Protein AF-A0A7S3WUY0-F1 (afdb_monomer_lite)

Structure (mmCIF, N/CA/C/O backbone):
data_AF-A0A7S3WUY0-F1
#
_entry.id   AF-A0A7S3WUY0-F1
#
loop_
_atom_site.group_PDB
_atom_site.id
_atom_site.type_symbol
_atom_site.label_atom_id
_atom_site.label_alt_id
_atom_site.label_comp_id
_atom_site.label_asym_id
_atom_site.label_entity_id
_atom_site.label_seq_id
_atom_site.pdbx_PDB_ins_code
_atom_site.Cartn_x
_atom_site.Cartn_y
_atom_site.Cartn_z
_atom_site.occupancy
_atom_site.B_iso_or_equiv
_atom_site.auth_seq_id
_atom_site.auth_comp_id
_atom_site.auth_asym_id
_atom_site.auth_atom_id
_atom_site.pdbx_PDB_model_num
ATOM 1 N N . LEU A 1 1 ? -3.916 -15.513 0.745 1.00 82.81 1 LEU A N 1
ATOM 2 C CA . LEU A 1 1 ? -3.705 -15.675 -0.710 1.00 82.81 1 LEU A CA 1
ATOM 3 C C . LEU A 1 1 ? -3.049 -14.442 -1.328 1.00 82.81 1 LEU A C 1
ATOM 5 O O . LEU A 1 1 ? -1.902 -14.558 -1.722 1.00 82.81 1 LEU A O 1
ATOM 9 N N . LEU A 1 2 ? -3.699 -13.270 -1.336 1.00 85.44 2 LEU A N 1
ATOM 10 C CA . LEU A 1 2 ? -3.140 -12.049 -1.951 1.00 85.44 2 LEU A CA 1
ATOM 11 C C . LEU A 1 2 ? -1.736 -11.675 -1.450 1.00 85.44 2 LEU A C 1
ATOM 13 O O . LEU A 1 2 ? -0.882 -11.349 -2.258 1.00 85.44 2 LEU A O 1
ATOM 17 N N . LEU A 1 3 ? -1.470 -11.799 -0.145 1.00 87.50 3 LEU A N 1
ATOM 18 C CA . LEU A 1 3 ? -0.140 -11.517 0.414 1.00 87.50 3 LEU A CA 1
ATOM 19 C C . LEU A 1 3 ? 0.950 -12.460 -0.106 1.00 87.50 3 LEU A C 1
ATOM 21 O O . LEU A 1 3 ? 2.074 -12.025 -0.303 1.00 87.50 3 LEU A O 1
ATOM 25 N N . PHE A 1 4 ? 0.618 -13.730 -0.341 1.00 88.12 4 PHE A N 1
ATOM 26 C CA . PHE A 1 4 ? 1.562 -14.679 -0.929 1.00 88.12 4 PHE A CA 1
ATOM 27 C C . PHE A 1 4 ? 1.818 -14.344 -2.397 1.00 88.12 4 PHE A C 1
ATOM 29 O O . PHE A 1 4 ? 2.964 -14.317 -2.820 1.00 88.12 4 PHE A O 1
ATOM 36 N N . LEU A 1 5 ? 0.763 -14.013 -3.151 1.00 87.06 5 LEU A N 1
ATOM 37 C CA . LEU A 1 5 ? 0.897 -13.587 -4.546 1.00 87.06 5 LEU A CA 1
ATOM 38 C C . LEU A 1 5 ? 1.730 -12.307 -4.670 1.00 87.06 5 LEU A C 1
ATOM 40 O O . LEU A 1 5 ? 2.560 -12.211 -5.558 1.00 87.06 5 LEU A O 1
ATOM 44 N N . ALA A 1 6 ? 1.572 -11.361 -3.746 1.00 86.38 6 ALA A N 1
ATOM 45 C CA . ALA A 1 6 ? 2.338 -10.115 -3.700 1.00 86.38 6 ALA A CA 1
ATOM 46 C C . ALA A 1 6 ? 3.821 -10.284 -3.325 1.00 86.38 6 ALA A C 1
ATOM 48 O O . ALA A 1 6 ? 4.531 -9.290 -3.212 1.00 86.38 6 ALA A O 1
ATOM 49 N N . GLN A 1 7 ? 4.264 -11.517 -3.069 1.00 86.44 7 GLN A N 1
ATOM 50 C CA . GLN A 1 7 ? 5.670 -11.872 -2.881 1.00 86.44 7 GLN A CA 1
ATOM 51 C C . GLN A 1 7 ? 6.226 -12.640 -4.093 1.00 86.44 7 GLN A C 1
ATOM 53 O O . GLN A 1 7 ? 7.438 -12.832 -4.188 1.00 86.44 7 GLN A O 1
ATOM 58 N N . CYS A 1 8 ? 5.377 -13.058 -5.038 1.00 88.00 8 CYS A N 1
ATOM 59 C CA . CYS A 1 8 ? 5.763 -13.807 -6.232 1.00 88.00 8 CYS A CA 1
ATOM 60 C C . CYS A 1 8 ? 6.089 -12.848 -7.392 1.00 88.00 8 CYS A C 1
ATOM 62 O O . CYS A 1 8 ? 5.186 -12.160 -7.876 1.00 88.00 8 CYS A O 1
ATOM 64 N N . PRO A 1 9 ? 7.340 -12.812 -7.896 1.00 84.56 9 PRO A N 1
ATOM 65 C CA . PRO A 1 9 ? 7.718 -11.923 -8.999 1.00 84.56 9 PRO A CA 1
ATOM 66 C C . PRO A 1 9 ? 6.874 -12.131 -10.258 1.00 84.56 9 PRO A C 1
ATOM 68 O O . PRO A 1 9 ? 6.557 -11.178 -10.963 1.00 84.56 9 PRO A O 1
ATOM 71 N N . GLU A 1 10 ? 6.463 -13.370 -10.511 1.00 87.50 10 GLU A N 1
ATOM 72 C CA . GLU A 1 10 ? 5.632 -13.770 -11.644 1.00 87.50 10 GLU A CA 1
ATOM 73 C C . GLU A 1 10 ? 4.224 -13.168 -11.572 1.00 87.50 10 GLU A C 1
ATOM 75 O O . GLU A 1 10 ? 3.575 -12.982 -12.599 1.00 87.50 10 GLU A O 1
ATOM 80 N N . ALA A 1 11 ? 3.750 -12.840 -10.367 1.00 86.12 11 ALA A N 1
ATOM 81 C CA . ALA A 1 11 ? 2.453 -12.215 -10.160 1.00 86.12 11 ALA A CA 1
ATOM 82 C C . ALA A 1 11 ? 2.501 -10.684 -10.322 1.00 86.12 11 ALA A C 1
ATOM 84 O O . ALA A 1 11 ? 1.452 -10.053 -10.444 1.00 86.12 11 ALA A O 1
ATOM 85 N N . ALA A 1 12 ? 3.693 -10.076 -10.352 1.00 82.94 12 ALA A N 1
ATOM 86 C CA . ALA A 1 12 ? 3.867 -8.625 -10.388 1.00 82.94 12 ALA A CA 1
ATOM 87 C C . ALA A 1 12 ? 3.109 -7.914 -11.530 1.00 82.94 12 ALA A C 1
ATOM 89 O O . ALA A 1 12 ? 2.475 -6.889 -11.261 1.00 82.94 12 ALA A O 1
ATOM 90 N N . PRO A 1 13 ? 3.081 -8.442 -12.774 1.00 82.56 13 PRO A N 1
ATOM 91 C CA . PRO A 1 13 ? 2.323 -7.823 -13.859 1.00 82.56 13 PRO A CA 1
ATOM 92 C C . PRO A 1 13 ? 0.824 -7.723 -13.562 1.00 82.56 13 PRO A C 1
ATOM 94 O O . PRO A 1 13 ? 0.202 -6.734 -13.921 1.00 82.56 13 PRO A O 1
ATOM 97 N N . PHE A 1 14 ? 0.253 -8.698 -12.849 1.00 84.06 14 PHE A N 1
ATOM 98 C CA . PHE A 1 14 ? -1.175 -8.721 -12.516 1.00 84.06 14 PHE A CA 1
ATOM 99 C C . PHE A 1 14 ? -1.556 -7.693 -11.449 1.00 84.06 14 PHE A C 1
ATOM 101 O O . PHE A 1 14 ? -2.704 -7.262 -11.390 1.00 84.06 14 PHE A O 1
ATOM 108 N N . PHE A 1 15 ? -0.608 -7.302 -10.596 1.00 82.25 15 PHE A N 1
ATOM 109 C CA . PHE A 1 15 ? -0.811 -6.208 -9.650 1.00 82.25 15 PHE A CA 1
ATOM 110 C C . PHE A 1 15 ? -0.597 -4.838 -10.293 1.00 82.25 15 PHE A C 1
ATOM 112 O O . PHE A 1 15 ? -1.249 -3.875 -9.897 1.00 82.25 15 PHE A O 1
ATOM 119 N N . ALA A 1 16 ? 0.326 -4.754 -11.254 1.00 78.31 16 ALA A N 1
ATOM 120 C CA . ALA A 1 16 ? 0.581 -3.548 -12.033 1.00 78.31 16 ALA A CA 1
ATOM 121 C C . ALA A 1 16 ? -0.548 -3.240 -13.030 1.00 78.31 16 ALA A C 1
ATOM 123 O O . ALA A 1 16 ? -0.711 -2.082 -13.416 1.00 78.31 16 ALA A O 1
ATOM 124 N N . ASP A 1 17 ? -1.317 -4.254 -13.434 1.00 76.62 17 ASP A N 1
ATOM 125 C CA . ASP A 1 17 ? -2.480 -4.084 -14.296 1.00 76.62 17 ASP A CA 1
ATOM 126 C C . ASP A 1 17 ? -3.566 -3.296 -13.542 1.00 76.62 17 ASP A C 1
ATOM 128 O O . ASP A 1 17 ? -3.978 -3.662 -12.436 1.00 76.62 17 ASP A O 1
ATOM 132 N N . GLY A 1 18 ? -3.970 -2.158 -14.114 1.00 66.44 18 GLY A N 1
ATOM 133 C CA . GLY A 1 18 ? -4.485 -0.969 -13.409 1.00 66.44 18 GLY A CA 1
ATOM 134 C C . GLY A 1 18 ? -5.798 -1.098 -12.623 1.00 66.44 18 GLY A C 1
ATOM 135 O O . GLY A 1 18 ? -6.350 -0.089 -12.204 1.00 66.44 18 GLY A O 1
ATOM 136 N N . GLY A 1 19 ? -6.327 -2.302 -12.407 1.00 78.50 19 GLY A N 1
ATOM 137 C CA . GLY A 1 19 ? -7.547 -2.526 -11.629 1.00 78.50 19 GLY A CA 1
ATOM 138 C C . GLY A 1 19 ? -7.309 -2.877 -10.159 1.00 78.50 19 GLY A C 1
ATOM 139 O O . GLY A 1 19 ? -8.080 -2.462 -9.293 1.00 78.50 19 GLY A O 1
ATOM 140 N N . LEU A 1 20 ? -6.263 -3.651 -9.846 1.00 85.94 20 LEU A N 1
ATOM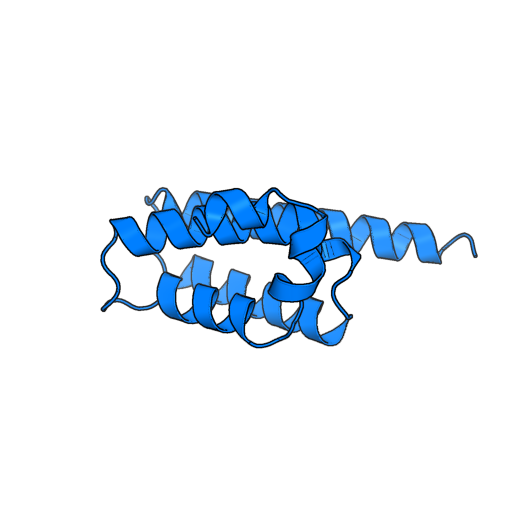 141 C CA . LEU A 1 20 ? -6.147 -4.261 -8.517 1.00 85.94 20 LEU A CA 1
ATOM 142 C C . LEU A 1 20 ? -5.584 -3.295 -7.469 1.00 85.94 20 LEU A C 1
ATOM 144 O O . LEU A 1 20 ? -6.169 -3.154 -6.397 1.00 85.94 20 LEU A O 1
ATOM 148 N N . LEU A 1 21 ? -4.482 -2.605 -7.773 1.00 85.69 21 LEU A N 1
ATOM 149 C CA . LEU A 1 21 ? -3.862 -1.641 -6.856 1.00 85.69 21 LEU A CA 1
ATOM 150 C C . LEU A 1 21 ? -4.831 -0.521 -6.420 1.00 85.69 21 LEU A C 1
ATOM 152 O O . LEU A 1 21 ? -4.978 -0.327 -5.207 1.00 85.69 21 LEU A O 1
ATOM 156 N N . PRO A 1 22 ? -5.556 0.157 -7.336 1.00 85.50 22 PRO A N 1
ATOM 157 C CA . PRO A 1 22 ? -6.535 1.175 -6.953 1.00 85.50 22 PRO A CA 1
ATOM 158 C C . PRO A 1 22 ? -7.665 0.622 -6.086 1.00 85.50 22 PRO A C 1
ATOM 160 O O . PRO A 1 22 ? -8.030 1.239 -5.088 1.00 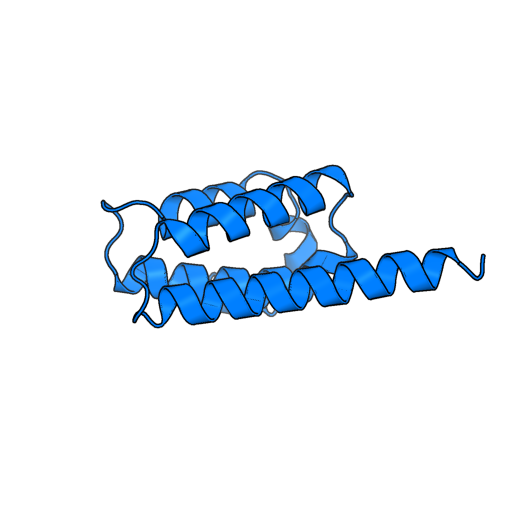85.50 22 PRO A O 1
ATOM 163 N N . LEU A 1 23 ? -8.175 -0.576 -6.397 1.00 89.69 23 LEU A N 1
ATOM 164 C CA . LEU A 1 23 ? -9.216 -1.219 -5.594 1.00 89.69 23 LEU A CA 1
ATOM 165 C C . LEU A 1 23 ? -8.728 -1.521 -4.170 1.00 89.69 23 LEU A C 1
ATOM 167 O O . LEU A 1 23 ? -9.453 -1.305 -3.200 1.00 89.69 23 LEU A O 1
ATOM 171 N N . MET A 1 24 ? -7.496 -2.008 -4.016 1.00 91.81 24 MET A N 1
ATOM 172 C CA . MET A 1 24 ? -6.920 -2.279 -2.696 1.00 91.81 24 MET A CA 1
ATOM 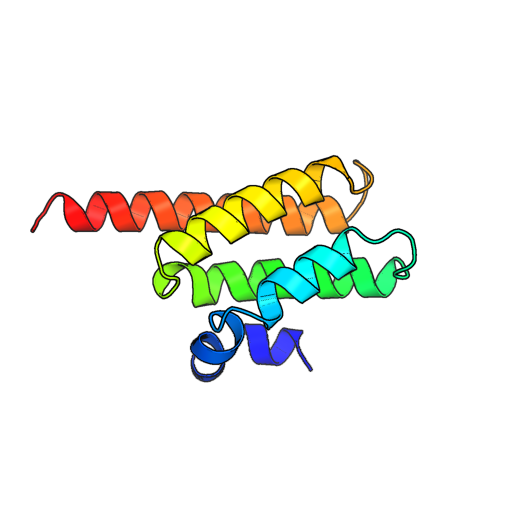173 C C . MET A 1 24 ? -6.751 -0.996 -1.879 1.00 91.81 24 MET A C 1
ATOM 175 O O . MET A 1 24 ? -7.059 -0.996 -0.686 1.00 91.81 24 MET A O 1
ATOM 179 N N . LEU A 1 25 ? -6.332 0.099 -2.519 1.00 89.75 25 LEU A N 1
ATOM 180 C CA . LEU A 1 25 ? -6.242 1.424 -1.900 1.00 89.75 25 LEU A CA 1
ATOM 181 C C . LEU A 1 25 ? -7.626 1.973 -1.529 1.00 89.75 25 LEU A C 1
ATOM 183 O O . LEU A 1 25 ? -7.818 2.473 -0.424 1.00 89.75 25 LEU A O 1
ATOM 187 N N . GLU A 1 26 ? -8.633 1.806 -2.383 1.00 92.12 26 GLU A N 1
ATOM 188 C CA . GLU A 1 26 ? -10.012 2.188 -2.067 1.00 92.12 26 GLU A CA 1
ATOM 189 C C . GLU A 1 26 ? -10.540 1.427 -0.839 1.00 92.12 26 GLU A C 1
ATOM 191 O O . GLU A 1 26 ? -11.168 2.005 0.052 1.00 92.12 26 GLU A O 1
ATOM 196 N N . LYS A 1 27 ? -10.268 0.121 -0.753 1.00 93.50 27 LYS A N 1
ATOM 197 C CA . LYS A 1 27 ? -10.733 -0.696 0.372 1.00 93.50 27 LYS A CA 1
ATOM 198 C C . LYS A 1 27 ? -9.945 -0.459 1.652 1.00 93.50 27 LYS A C 1
ATOM 200 O O . LYS A 1 27 ? -10.551 -0.577 2.715 1.00 93.50 27 LYS A O 1
ATOM 205 N N . VAL A 1 28 ? -8.663 -0.093 1.582 1.00 93.44 28 VAL A N 1
ATOM 206 C CA . VAL A 1 28 ? -7.867 0.205 2.785 1.00 93.44 28 VAL A CA 1
ATOM 207 C C . VAL A 1 28 ? -8.338 1.480 3.486 1.00 93.44 28 VAL A C 1
ATOM 209 O O . VAL A 1 28 ? -8.339 1.520 4.712 1.00 93.44 28 VAL A O 1
ATOM 212 N N . ARG A 1 29 ? -8.793 2.486 2.724 1.00 91.50 29 ARG A N 1
ATOM 213 C CA . ARG A 1 29 ? -9.321 3.751 3.267 1.00 91.50 29 ARG A CA 1
ATOM 214 C C . ARG A 1 29 ? -10.791 3.685 3.681 1.00 91.50 29 ARG A C 1
ATOM 216 O O . ARG A 1 29 ? -11.260 4.493 4.480 1.00 91.50 29 ARG A O 1
ATOM 223 N N . SER A 1 30 ? -11.550 2.746 3.118 1.00 93.31 30 SER A N 1
ATOM 224 C CA . SER A 1 30 ? -12.988 2.680 3.359 1.00 93.31 30 SER A CA 1
ATOM 225 C C . SER A 1 30 ? -13.300 2.354 4.819 1.00 93.31 30 SER A C 1
ATOM 227 O O . SER A 1 30 ? -12.919 1.297 5.325 1.00 93.31 30 SER A O 1
ATOM 229 N N . LYS A 1 31 ? -14.091 3.216 5.468 1.00 89.50 31 LYS A N 1
ATOM 230 C CA . LYS A 1 31 ? -14.594 3.013 6.839 1.00 89.50 31 LYS A CA 1
ATOM 231 C C . LYS A 1 31 ? -15.558 1.830 6.969 1.00 89.50 31 LYS A C 1
ATOM 233 O O . LYS A 1 31 ? -15.806 1.372 8.077 1.00 89.50 31 LYS A O 1
ATOM 238 N N . SER A 1 32 ? -16.115 1.343 5.857 1.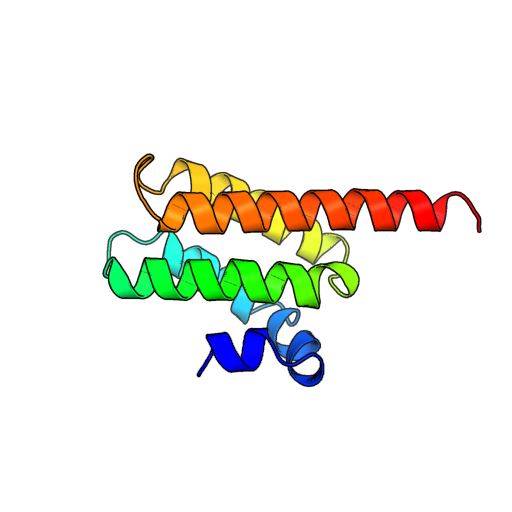00 93.50 32 SER A N 1
ATOM 239 C CA . SER A 1 32 ? -16.950 0.134 5.840 1.00 93.50 32 SER A CA 1
ATOM 240 C C . SER A 1 32 ? -16.134 -1.160 5.770 1.00 93.50 32 SER A C 1
ATOM 242 O O . SER A 1 32 ? -16.681 -2.242 5.981 1.00 93.50 32 SER A O 1
ATOM 244 N N . THR A 1 33 ? -14.832 -1.070 5.488 1.00 93.50 33 THR A N 1
ATOM 245 C CA . THR A 1 33 ? -13.921 -2.214 5.532 1.00 93.50 33 THR A CA 1
ATOM 246 C C . THR A 1 33 ? -13.495 -2.458 6.976 1.00 93.50 33 THR A C 1
ATOM 248 O O . THR A 1 33 ? -12.989 -1.556 7.635 1.00 93.50 33 THR A O 1
ATOM 251 N N . GLY A 1 34 ? -13.653 -3.688 7.471 1.00 92.62 34 GLY A N 1
ATOM 252 C CA . GLY A 1 34 ? -13.193 -4.047 8.814 1.00 92.62 34 GLY A CA 1
ATOM 253 C C . GLY A 1 34 ? -11.676 -3.893 8.978 1.00 92.62 34 GLY A C 1
ATOM 254 O O . GLY A 1 34 ? -10.912 -4.170 8.051 1.00 92.62 34 GLY A O 1
ATOM 255 N N . GLU A 1 35 ? -11.235 -3.514 10.177 1.00 90.56 35 GLU A N 1
ATOM 256 C CA . GLU A 1 35 ? -9.835 -3.188 10.492 1.00 90.56 35 GLU A CA 1
ATOM 257 C C . GLU A 1 35 ? -8.851 -4.311 10.121 1.00 90.56 35 GLU A C 1
ATOM 259 O O . GLU A 1 35 ? -7.798 -4.064 9.535 1.00 90.56 35 GLU A O 1
ATOM 264 N N . LEU A 1 36 ? -9.221 -5.574 10.367 1.00 91.75 36 LEU A N 1
ATOM 265 C CA . LEU A 1 36 ? -8.404 -6.728 9.981 1.00 91.75 36 LEU A CA 1
ATOM 266 C C . LEU A 1 36 ? -8.156 -6.778 8.465 1.00 91.75 36 LEU A C 1
ATOM 268 O O . LEU A 1 36 ? -7.050 -7.096 8.020 1.00 91.75 36 LEU A O 1
ATOM 272 N N . VAL A 1 37 ? -9.181 -6.470 7.668 1.00 93.00 37 VAL A N 1
ATOM 273 C CA . VAL A 1 37 ? -9.082 -6.459 6.206 1.00 93.00 37 VAL A CA 1
ATOM 274 C C . VAL A 1 37 ? -8.243 -5.269 5.753 1.00 93.00 37 VAL A C 1
ATOM 276 O O . VAL A 1 37 ? -7.343 -5.466 4.943 1.00 93.00 37 VAL A O 1
ATOM 279 N N . GLN A 1 38 ? -8.450 -4.076 6.318 1.00 93.50 38 GLN A N 1
ATOM 280 C CA . GLN A 1 38 ? -7.599 -2.910 6.046 1.00 93.50 38 GLN A CA 1
ATOM 281 C C . GLN A 1 38 ? -6.126 -3.219 6.350 1.00 93.50 38 GLN A C 1
ATOM 283 O O . GLN A 1 38 ? -5.252 -2.996 5.517 1.00 93.50 38 GLN A O 1
ATOM 288 N N . HIS A 1 39 ? -5.841 -3.831 7.500 1.00 92.69 39 HIS A N 1
ATOM 289 C CA . HIS A 1 39 ? -4.486 -4.218 7.874 1.00 92.69 39 HIS A CA 1
ATOM 290 C C . HIS A 1 39 ? -3.869 -5.202 6.878 1.00 92.69 39 HIS A C 1
ATOM 292 O O . HIS A 1 39 ? -2.743 -4.997 6.423 1.00 92.69 39 HIS A O 1
ATOM 298 N N . LYS A 1 40 ? -4.607 -6.246 6.485 1.00 93.88 40 LYS A N 1
ATOM 299 C CA . LYS A 1 40 ? -4.124 -7.218 5.495 1.00 93.88 40 LYS A CA 1
ATOM 300 C C . LYS A 1 40 ? -3.909 -6.584 4.125 1.00 93.88 40 LYS A C 1
ATOM 302 O O . LYS A 1 40 ? -2.904 -6.884 3.491 1.00 93.88 40 LYS A O 1
ATOM 307 N N . LEU A 1 41 ? -4.797 -5.697 3.685 1.00 94.25 41 LEU A N 1
ATOM 308 C CA . LEU A 1 41 ? -4.633 -4.965 2.430 1.00 94.25 41 LEU A CA 1
ATOM 309 C C . LEU A 1 41 ? -3.414 -4.042 2.468 1.00 94.25 41 LEU A C 1
ATOM 311 O O . LEU A 1 41 ? -2.651 -4.036 1.511 1.00 94.25 41 LEU A O 1
ATOM 315 N N . ALA A 1 42 ? -3.168 -3.344 3.578 1.00 93.38 42 ALA A N 1
ATOM 316 C CA . ALA A 1 42 ? -1.981 -2.508 3.740 1.00 93.38 42 ALA A CA 1
ATOM 317 C C . ALA A 1 42 ? -0.680 -3.328 3.684 1.00 93.38 42 ALA A C 1
ATOM 319 O O . ALA A 1 42 ? 0.282 -2.910 3.045 1.00 93.38 42 ALA A O 1
ATOM 320 N N . GLN A 1 43 ? -0.660 -4.525 4.286 1.00 93.38 43 GLN A N 1
ATOM 321 C CA . GLN A 1 43 ? 0.471 -5.456 4.164 1.00 93.38 43 GLN A CA 1
ATOM 322 C C . GLN A 1 43 ? 0.692 -5.902 2.716 1.00 93.38 43 GLN A C 1
ATOM 324 O O . GLN A 1 43 ? 1.833 -5.979 2.262 1.00 93.38 43 GLN A O 1
ATOM 329 N N . VAL A 1 44 ? -0.390 -6.197 1.988 1.00 93.56 44 VAL A N 1
ATOM 330 C CA . VAL A 1 44 ? -0.286 -6.565 0.573 1.00 93.56 44 VAL A CA 1
ATOM 331 C C . VAL A 1 44 ? 0.239 -5.393 -0.247 1.00 93.56 44 VAL A C 1
ATOM 333 O O . VAL A 1 44 ? 1.184 -5.584 -0.996 1.00 93.56 44 VAL A O 1
ATOM 336 N N . LEU A 1 45 ? -0.303 -4.187 -0.064 1.00 92.56 45 LEU A N 1
ATOM 337 C CA . LEU A 1 45 ? 0.149 -2.982 -0.761 1.00 92.56 45 LEU A CA 1
ATOM 338 C C . LEU A 1 45 ? 1.644 -2.735 -0.547 1.00 92.56 45 LEU A C 1
ATOM 340 O O . LEU A 1 45 ? 2.364 -2.517 -1.517 1.00 92.56 45 LEU A O 1
ATOM 344 N N . HIS A 1 46 ? 2.125 -2.844 0.695 1.00 92.69 46 HIS A N 1
ATOM 345 C CA . HIS A 1 46 ? 3.550 -2.742 1.004 1.00 92.69 46 HIS A CA 1
ATOM 346 C C . HIS A 1 46 ? 4.384 -3.756 0.200 1.00 92.69 46 HIS A C 1
ATOM 348 O O . HIS A 1 46 ? 5.323 -3.359 -0.496 1.00 92.69 46 HIS A O 1
ATOM 354 N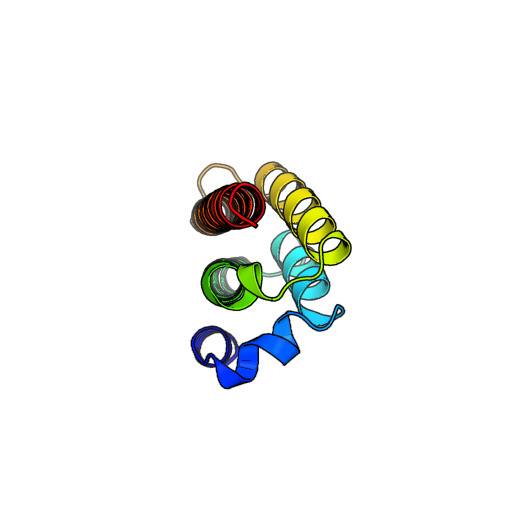 N . ALA A 1 47 ? 4.019 -5.041 0.235 1.00 90.62 47 ALA A N 1
ATOM 355 C CA . ALA A 1 47 ? 4.733 -6.087 -0.499 1.00 90.62 47 ALA A CA 1
ATOM 356 C C . ALA A 1 47 ? 4.685 -5.867 -2.024 1.00 90.62 47 ALA A C 1
ATOM 358 O O . ALA A 1 47 ? 5.721 -5.839 -2.692 1.00 90.62 47 ALA A O 1
ATOM 359 N N . THR A 1 48 ? 3.489 -5.616 -2.561 1.00 90.56 48 THR A N 1
ATOM 360 C CA . THR A 1 48 ? 3.243 -5.389 -3.984 1.00 90.56 48 THR A CA 1
ATOM 361 C C . THR A 1 48 ? 4.031 -4.195 -4.510 1.00 90.56 48 THR A C 1
ATOM 363 O O . THR A 1 48 ? 4.627 -4.299 -5.576 1.00 90.56 48 THR A O 1
ATOM 366 N N . ILE A 1 49 ? 4.078 -3.071 -3.792 1.00 90.19 49 ILE A N 1
ATOM 367 C CA . ILE A 1 49 ? 4.806 -1.872 -4.234 1.00 90.19 49 ILE A CA 1
ATOM 368 C C . ILE A 1 49 ? 6.313 -2.124 -4.274 1.00 90.19 49 ILE A C 1
ATOM 370 O O . ILE A 1 49 ? 6.966 -1.743 -5.247 1.00 90.19 49 ILE A O 1
ATOM 374 N N . GLY A 1 50 ? 6.860 -2.817 -3.270 1.00 86.69 50 GLY A N 1
ATOM 375 C CA . GLY A 1 50 ? 8.272 -3.204 -3.266 1.00 86.69 50 GLY A CA 1
ATOM 376 C C . GLY A 1 50 ? 8.648 -4.075 -4.469 1.00 86.69 50 GLY A C 1
ATOM 377 O O . GLY A 1 50 ? 9.732 -3.926 -5.031 1.00 86.69 50 GLY A O 1
ATOM 378 N N . GLN A 1 51 ? 7.734 -4.943 -4.904 1.00 85.38 51 GLN A N 1
ATOM 379 C CA . GLN A 1 51 ? 7.966 -5.871 -6.008 1.00 85.38 51 GLN A CA 1
ATOM 380 C C . GLN A 1 51 ? 7.672 -5.271 -7.391 1.00 85.38 51 GLN A C 1
ATOM 382 O O . GLN A 1 51 ? 8.450 -5.446 -8.328 1.00 85.38 51 GLN A O 1
ATOM 387 N N . CYS A 1 52 ? 6.562 -4.547 -7.526 1.00 83.62 52 CYS A N 1
ATOM 388 C CA . CYS A 1 52 ? 6.020 -4.108 -8.811 1.00 83.62 52 CYS A CA 1
ATOM 389 C C . CYS A 1 52 ? 6.397 -2.666 -9.153 1.00 83.62 52 CYS A C 1
ATOM 391 O O . CYS A 1 52 ? 6.320 -2.283 -10.316 1.00 83.62 52 CYS A O 1
ATOM 393 N N . GLY A 1 53 ? 6.846 -1.856 -8.185 1.00 80.94 53 GLY A N 1
ATOM 394 C CA . GLY A 1 53 ? 7.085 -0.425 -8.396 1.00 80.94 53 GLY A CA 1
ATOM 395 C C . GLY A 1 53 ? 8.079 -0.106 -9.520 1.00 80.94 53 GLY A C 1
ATOM 396 O O . GLY A 1 53 ? 8.037 0.980 -10.092 1.00 80.94 53 GLY A O 1
ATOM 397 N N . ARG A 1 54 ? 8.956 -1.055 -9.876 1.00 83.06 54 ARG A N 1
ATOM 398 C CA . ARG A 1 54 ? 9.924 -0.925 -10.981 1.00 83.06 54 ARG A CA 1
ATOM 399 C C . ARG A 1 54 ? 9.324 -1.137 -12.370 1.00 83.06 54 ARG A C 1
ATOM 401 O O . ARG A 1 54 ? 9.896 -0.646 -13.338 1.00 83.06 54 ARG A O 1
ATOM 408 N N . VAL A 1 55 ? 8.228 -1.887 -12.463 1.00 83.44 55 VAL A N 1
ATOM 409 C CA . VAL A 1 55 ? 7.556 -2.229 -13.726 1.00 83.44 55 VAL A CA 1
ATOM 410 C C . VAL A 1 55 ? 6.284 -1.412 -13.955 1.00 83.44 55 VAL A C 1
ATOM 412 O O . VAL A 1 55 ? 5.685 -1.514 -15.021 1.00 83.44 55 VAL A O 1
ATOM 415 N N . LEU A 1 56 ? 5.884 -0.582 -12.985 1.00 84.19 56 LEU A N 1
ATOM 416 C CA . LEU A 1 56 ? 4.802 0.381 -13.165 1.00 84.19 56 LEU A CA 1
ATOM 417 C C . LEU A 1 56 ? 5.144 1.376 -14.280 1.00 84.19 56 LEU A C 1
ATOM 419 O O . LEU A 1 56 ? 6.269 1.876 -14.378 1.00 84.19 56 LEU A O 1
ATOM 423 N N . SER A 1 57 ? 4.138 1.701 -15.091 1.00 84.94 57 SER A N 1
ATOM 424 C CA . SER A 1 57 ? 4.204 2.855 -15.985 1.00 84.94 57 SER A CA 1
ATOM 425 C C . SER A 1 57 ? 4.293 4.146 -15.168 1.00 84.94 57 SER A C 1
ATOM 427 O O . SER A 1 57 ? 3.892 4.182 -14.006 1.00 84.94 57 SER A O 1
ATOM 429 N N . GLU A 1 58 ? 4.790 5.230 -15.764 1.00 86.12 58 GLU A N 1
ATOM 430 C CA . GLU A 1 58 ? 4.903 6.506 -15.047 1.00 86.12 58 GLU A CA 1
ATOM 431 C C . GLU A 1 58 ? 3.542 7.042 -14.575 1.00 86.12 58 GLU A C 1
ATOM 433 O O . GLU A 1 58 ? 3.431 7.548 -13.462 1.00 86.12 58 GLU A O 1
ATOM 438 N N . ALA A 1 59 ? 2.494 6.854 -15.382 1.00 85.00 59 ALA A N 1
ATOM 439 C CA . ALA A 1 59 ? 1.131 7.222 -15.011 1.00 85.00 59 ALA A CA 1
ATOM 440 C C . ALA A 1 59 ? 0.629 6.406 -13.806 1.00 85.00 59 ALA A C 1
ATOM 442 O O . ALA A 1 59 ? 0.177 6.988 -12.823 1.00 85.00 59 ALA A O 1
ATOM 443 N N . ALA A 1 60 ? 0.785 5.076 -13.841 1.00 84.06 60 ALA A N 1
ATOM 444 C CA . ALA A 1 60 ? 0.391 4.209 -12.728 1.00 84.06 60 ALA A CA 1
ATOM 445 C C . ALA A 1 60 ? 1.210 4.503 -11.461 1.00 84.06 60 ALA A C 1
ATOM 447 O O . ALA A 1 60 ? 0.697 4.450 -10.348 1.00 84.06 60 ALA A O 1
ATOM 448 N N . PHE A 1 61 ? 2.486 4.851 -11.624 1.00 88.25 61 PHE A N 1
ATOM 449 C CA . PHE A 1 61 ? 3.360 5.227 -10.523 1.00 88.25 61 PHE A CA 1
ATOM 450 C C . PHE A 1 61 ? 2.847 6.475 -9.790 1.00 88.25 61 PHE A C 1
ATOM 452 O O . PHE A 1 61 ? 2.737 6.463 -8.565 1.00 88.25 61 PHE A O 1
ATOM 459 N N . GLN A 1 62 ? 2.507 7.531 -10.533 1.00 87.69 62 GLN A N 1
ATOM 460 C CA . GLN A 1 62 ? 1.975 8.776 -9.969 1.00 87.69 62 GLN A CA 1
ATOM 461 C C . GLN A 1 62 ? 0.608 8.575 -9.312 1.00 87.69 62 GLN A C 1
ATOM 463 O O . GLN A 1 62 ? 0.354 9.120 -8.238 1.00 87.69 62 GLN A O 1
ATOM 468 N N . GLU A 1 63 ? -0.257 7.767 -9.925 1.00 86.38 63 GLU A N 1
ATOM 469 C CA . GLU A 1 63 ? -1.564 7.431 -9.363 1.00 86.38 63 GLU A CA 1
ATOM 470 C C . GLU A 1 63 ? -1.425 6.708 -8.016 1.00 86.38 63 GLU A C 1
ATOM 472 O O . GLU A 1 63 ? -2.059 7.093 -7.032 1.00 86.38 63 GLU A O 1
ATOM 477 N N . VAL A 1 64 ? -0.533 5.716 -7.936 1.00 88.38 64 VAL A N 1
ATOM 478 C CA . VAL A 1 64 ? -0.247 4.988 -6.692 1.00 88.38 64 VAL A CA 1
ATOM 479 C C . VAL A 1 64 ? 0.380 5.908 -5.637 1.00 88.38 64 VAL A C 1
ATOM 481 O O . VAL A 1 64 ? 0.002 5.831 -4.469 1.00 88.38 64 VAL A O 1
ATOM 484 N N . GLU A 1 65 ? 1.296 6.802 -6.021 1.00 90.94 65 GLU A N 1
ATOM 485 C CA . GLU A 1 65 ? 1.915 7.792 -5.121 1.00 90.94 65 GLU A CA 1
ATOM 486 C C . GLU A 1 65 ? 0.866 8.717 -4.486 1.00 90.94 65 GLU A C 1
ATOM 488 O O . GLU A 1 65 ? 0.856 8.919 -3.263 1.00 90.94 65 GLU A O 1
ATOM 493 N N . LEU A 1 66 ? -0.047 9.246 -5.304 1.00 89.44 66 LEU A N 1
ATOM 494 C CA . LEU A 1 66 ? -1.123 10.122 -4.854 1.00 89.44 66 LEU A CA 1
ATOM 495 C C . LEU A 1 66 ? -2.107 9.372 -3.949 1.00 89.44 66 LEU A C 1
ATOM 497 O O . LEU A 1 66 ? -2.373 9.816 -2.831 1.00 89.44 66 LEU A O 1
ATOM 501 N N . ALA A 1 67 ? -2.567 8.197 -4.374 1.00 89.06 67 ALA A N 1
ATOM 502 C CA . ALA A 1 67 ? -3.530 7.402 -3.624 1.00 89.06 67 ALA A CA 1
ATOM 503 C C . ALA A 1 67 ? -2.972 6.884 -2.283 1.00 89.06 67 ALA A C 1
ATOM 505 O O . ALA A 1 67 ? -3.693 6.874 -1.285 1.00 89.06 67 ALA A O 1
ATOM 506 N N . LEU A 1 68 ? -1.687 6.516 -2.202 1.00 91.19 68 LEU A N 1
ATOM 507 C CA . LEU A 1 68 ? -1.030 6.197 -0.924 1.00 91.19 68 LEU A CA 1
ATOM 508 C C . LEU A 1 68 ? -0.983 7.412 0.003 1.00 91.19 68 LEU A C 1
ATOM 510 O O . LEU A 1 68 ? -1.252 7.292 1.198 1.00 91.19 68 LEU A O 1
ATOM 514 N N . SER A 1 69 ? -0.640 8.579 -0.541 1.00 92.38 69 SER A N 1
ATOM 515 C CA . SER A 1 69 ? -0.535 9.820 0.229 1.00 92.38 69 SER A CA 1
ATOM 516 C C . SER A 1 69 ? -1.883 10.260 0.799 1.00 92.38 69 SER A C 1
ATOM 518 O O . SER A 1 69 ? -1.937 10.775 1.916 1.00 92.38 69 SER A O 1
ATOM 520 N N . GLU A 1 70 ? -2.968 10.053 0.055 1.00 91.06 70 GLU A N 1
ATOM 521 C CA . GLU A 1 70 ? -4.337 10.256 0.534 1.00 91.06 70 GLU A CA 1
ATOM 522 C C . GLU A 1 70 ? -4.716 9.214 1.587 1.00 91.06 70 GLU A C 1
ATOM 524 O O . GLU A 1 70 ? -5.113 9.584 2.692 1.00 91.06 70 GLU A O 1
ATOM 529 N N . ALA A 1 71 ? -4.497 7.926 1.306 1.00 89.81 71 ALA A N 1
ATOM 530 C CA . ALA A 1 71 ? -4.836 6.847 2.228 1.00 89.81 71 ALA A CA 1
ATOM 531 C C . ALA A 1 71 ? -4.167 7.028 3.600 1.00 89.81 71 ALA A C 1
ATOM 533 O O . ALA A 1 71 ? -4.837 6.881 4.615 1.00 89.81 71 ALA A O 1
ATOM 534 N N . ILE A 1 72 ? -2.887 7.425 3.650 1.00 92.44 72 ILE A N 1
ATOM 535 C CA . ILE A 1 72 ? -2.140 7.695 4.897 1.00 92.44 72 ILE A CA 1
ATOM 536 C C . ILE A 1 72 ? -2.781 8.805 5.744 1.00 92.44 72 ILE A C 1
ATOM 538 O O . ILE A 1 72 ? -2.666 8.766 6.971 1.00 92.44 72 ILE A O 1
ATOM 542 N N . LYS A 1 73 ? -3.406 9.807 5.114 1.00 90.75 73 LYS A N 1
ATOM 543 C CA . LYS A 1 73 ? -4.077 10.920 5.810 1.00 90.75 73 LYS A CA 1
ATOM 544 C C . LYS A 1 73 ? -5.451 10.522 6.342 1.00 90.75 73 LYS A C 1
ATOM 546 O O . LYS A 1 73 ? -5.911 11.110 7.315 1.00 90.75 73 LYS A O 1
ATOM 551 N N . GLU A 1 74 ? -6.107 9.575 5.680 1.00 88.62 74 GLU A N 1
ATOM 552 C CA . GLU A 1 74 ? -7.472 9.146 5.995 1.00 88.62 74 GLU A CA 1
ATOM 553 C C . GLU A 1 74 ? -7.533 8.012 7.026 1.00 88.62 74 GLU A C 1
ATOM 555 O O . GLU A 1 74 ? -8.550 7.865 7.707 1.00 88.62 74 GLU A O 1
ATOM 560 N N . VAL A 1 75 ? -6.464 7.219 7.157 1.00 89.00 75 VAL A N 1
ATOM 561 C CA . VAL A 1 75 ? -6.365 6.185 8.195 1.00 89.00 75 VAL A CA 1
ATOM 562 C C . VAL A 1 75 ? -5.942 6.764 9.541 1.00 89.00 75 VAL A C 1
ATOM 564 O O . VAL A 1 75 ? -5.209 7.750 9.624 1.00 89.00 75 VAL A O 1
ATOM 567 N N . ASP A 1 76 ? -6.384 6.106 10.610 1.00 88.31 76 ASP A N 1
ATOM 568 C CA . ASP A 1 76 ? -6.075 6.514 11.976 1.00 88.31 76 ASP A CA 1
ATOM 569 C C . ASP A 1 76 ? -4.546 6.530 12.228 1.00 88.31 76 ASP A C 1
ATOM 571 O O . ASP A 1 76 ? -3.841 5.573 11.856 1.00 88.31 76 ASP A O 1
ATOM 575 N N . PRO A 1 77 ? -4.023 7.623 12.828 1.00 83.75 77 PRO A N 1
ATOM 576 C CA . PRO A 1 77 ? -2.602 7.866 13.005 1.00 83.75 77 PRO A CA 1
ATOM 577 C C . PRO A 1 77 ? -1.837 6.797 13.788 1.00 83.75 77 PRO A C 1
ATOM 579 O O . PRO A 1 77 ? -0.650 6.626 13.494 1.00 83.75 77 PRO A O 1
ATOM 582 N N . ASP A 1 78 ? -2.484 6.083 14.709 1.00 82.25 78 ASP A N 1
ATOM 583 C CA . ASP A 1 78 ? -1.835 5.143 15.634 1.00 82.25 78 ASP A CA 1
ATOM 584 C C . ASP A 1 78 ? -2.022 3.672 15.228 1.00 82.25 78 ASP A C 1
ATOM 586 O O . ASP A 1 78 ? -1.787 2.741 16.002 1.00 82.25 78 ASP A O 1
ATOM 590 N N . THR A 1 79 ? -2.395 3.434 13.968 1.00 87.75 79 THR A N 1
ATOM 591 C CA . THR A 1 79 ? -2.657 2.086 13.460 1.00 87.75 79 THR A CA 1
ATOM 592 C C . THR A 1 79 ? -1.465 1.461 12.745 1.00 87.75 79 THR A C 1
ATOM 594 O O . THR A 1 79 ? -0.680 2.099 12.036 1.00 87.75 79 THR A O 1
ATOM 597 N N . ALA A 1 80 ? -1.382 0.132 12.832 1.00 90.44 80 ALA A N 1
ATOM 598 C CA . ALA A 1 80 ? -0.460 -0.643 12.008 1.00 90.44 80 ALA A CA 1
ATOM 599 C C . ALA A 1 80 ? -0.781 -0.527 10.501 1.00 90.44 80 ALA A C 1
ATOM 601 O O . ALA A 1 80 ? 0.097 -0.750 9.670 1.00 90.44 80 ALA A O 1
ATOM 602 N N . VAL A 1 81 ? -2.019 -0.158 10.142 1.00 91.44 81 VAL A N 1
ATOM 603 C CA . VAL A 1 81 ? -2.427 0.157 8.763 1.00 91.44 81 VAL A CA 1
ATOM 604 C C . VAL A 1 81 ? -1.610 1.335 8.235 1.00 91.44 81 VAL A C 1
ATOM 606 O O . VAL A 1 81 ? -0.932 1.196 7.218 1.00 91.44 81 VAL A O 1
ATOM 609 N N . ARG A 1 82 ? -1.600 2.463 8.958 1.00 92.06 82 ARG A N 1
ATOM 610 C CA . ARG A 1 82 ? -0.853 3.660 8.555 1.00 92.06 82 ARG A CA 1
ATOM 611 C C . ARG A 1 82 ? 0.638 3.396 8.409 1.00 92.06 82 ARG A C 1
ATOM 613 O O . ARG A 1 82 ? 1.238 3.865 7.447 1.00 92.06 82 ARG A O 1
ATOM 620 N N . ARG A 1 83 ? 1.228 2.620 9.325 1.00 93.19 83 ARG A N 1
ATOM 621 C CA . ARG A 1 83 ? 2.647 2.240 9.252 1.00 93.19 83 ARG A CA 1
ATOM 622 C C . ARG A 1 83 ? 2.969 1.493 7.958 1.00 93.19 83 ARG A C 1
ATOM 624 O O . ARG A 1 83 ? 3.871 1.905 7.242 1.00 93.19 83 ARG A O 1
ATOM 631 N N . ASN A 1 84 ? 2.187 0.465 7.622 1.00 92.94 84 ASN A N 1
ATOM 632 C CA . ASN A 1 84 ? 2.374 -0.294 6.382 1.00 92.94 84 ASN A CA 1
ATOM 633 C C . ASN A 1 84 ? 2.232 0.596 5.135 1.00 92.94 84 ASN A C 1
ATOM 635 O O . ASN A 1 84 ? 3.005 0.458 4.193 1.00 92.94 84 ASN A O 1
ATOM 639 N N . LEU A 1 85 ? 1.268 1.525 5.124 1.00 92.62 85 LEU A N 1
ATOM 640 C CA . LEU A 1 85 ? 1.097 2.462 4.008 1.00 92.62 85 LEU A CA 1
ATOM 641 C C . LEU A 1 85 ? 2.266 3.455 3.899 1.00 92.62 85 LEU A C 1
ATOM 643 O O . LEU A 1 85 ? 2.719 3.747 2.793 1.00 92.62 85 LEU A O 1
ATOM 647 N N . ALA A 1 86 ? 2.786 3.946 5.027 1.00 93.31 86 ALA A N 1
ATOM 648 C CA . ALA A 1 86 ? 3.948 4.831 5.058 1.00 93.31 86 ALA A CA 1
ATOM 649 C C . ALA A 1 86 ? 5.225 4.123 4.574 1.00 93.31 86 ALA A C 1
ATOM 651 O O . ALA A 1 86 ? 5.973 4.692 3.783 1.00 93.31 86 ALA A O 1
ATOM 652 N N . GLU A 1 87 ? 5.442 2.871 4.985 1.00 94.19 87 GLU A N 1
ATOM 653 C CA . GLU A 1 87 ? 6.535 2.027 4.482 1.00 94.19 87 GLU A CA 1
ATOM 654 C C . GLU A 1 87 ? 6.401 1.786 2.973 1.00 94.19 87 GLU A C 1
ATOM 656 O O . GLU A 1 87 ? 7.365 1.955 2.227 1.00 94.19 87 GLU A O 1
ATOM 661 N N . ALA A 1 88 ? 5.189 1.487 2.496 1.00 93.25 88 ALA A N 1
ATOM 662 C CA . ALA A 1 88 ? 4.913 1.329 1.072 1.00 93.25 88 ALA A CA 1
ATOM 663 C C . ALA A 1 88 ? 5.233 2.605 0.269 1.00 93.25 88 ALA A C 1
ATOM 665 O O . ALA A 1 88 ? 5.875 2.531 -0.779 1.00 93.25 88 ALA A O 1
ATOM 666 N N . SER A 1 89 ? 4.842 3.776 0.780 1.00 93.12 89 SER A N 1
ATOM 667 C CA . SER A 1 89 ? 5.168 5.078 0.182 1.00 93.12 89 SER A CA 1
ATOM 668 C C . SER A 1 89 ? 6.681 5.342 0.170 1.00 93.12 89 SER A C 1
ATOM 670 O O . SER A 1 89 ? 7.235 5.746 -0.854 1.00 93.12 89 SER A O 1
ATOM 672 N N . GLY A 1 90 ? 7.385 5.019 1.261 1.00 93.25 90 GLY A N 1
ATOM 673 C CA . GLY A 1 90 ? 8.846 5.097 1.331 1.00 93.25 90 GLY A CA 1
ATOM 674 C C . GLY A 1 90 ? 9.538 4.228 0.277 1.00 93.25 90 GLY A C 1
ATOM 675 O O . GLY A 1 90 ? 10.425 4.707 -0.436 1.00 93.25 90 GLY A O 1
ATOM 676 N N . ASN A 1 91 ? 9.082 2.984 0.111 1.00 93.25 91 ASN A N 1
ATOM 677 C CA . ASN A 1 91 ? 9.597 2.072 -0.913 1.00 93.25 91 ASN A CA 1
ATOM 678 C C . ASN A 1 91 ? 9.363 2.619 -2.324 1.00 93.25 91 ASN A C 1
ATOM 680 O O . ASN A 1 91 ? 10.266 2.583 -3.161 1.00 93.25 91 ASN A O 1
ATOM 684 N N . LEU A 1 92 ? 8.173 3.167 -2.585 1.00 91.44 92 LEU A N 1
ATOM 685 C CA . LEU A 1 92 ? 7.858 3.788 -3.866 1.00 91.44 92 LEU A CA 1
ATOM 686 C C . LEU A 1 92 ? 8.827 4.946 -4.160 1.00 91.44 92 LEU A C 1
ATOM 688 O O . LEU A 1 92 ? 9.453 4.971 -5.218 1.00 91.44 92 LEU A O 1
ATOM 692 N N . MET A 1 93 ? 9.057 5.847 -3.202 1.00 91.44 93 MET A N 1
ATOM 693 C CA . MET A 1 93 ? 9.990 6.971 -3.363 1.00 91.44 93 MET A CA 1
ATOM 694 C C . MET A 1 93 ? 11.434 6.520 -3.611 1.00 91.44 93 MET A C 1
ATOM 696 O O . MET A 1 93 ? 12.130 7.085 -4.462 1.00 91.44 93 MET A O 1
ATOM 700 N N . GLN A 1 94 ? 11.881 5.463 -2.931 1.00 92.12 94 GLN A N 1
ATOM 701 C CA . GLN A 1 94 ? 13.189 4.866 -3.188 1.00 92.12 94 GLN A CA 1
ATOM 702 C C . GLN A 1 94 ? 13.291 4.335 -4.626 1.00 92.12 94 GLN A C 1
ATOM 704 O O . GLN A 1 94 ? 14.296 4.571 -5.303 1.00 92.12 94 GLN A O 1
ATOM 709 N N . ILE A 1 95 ? 12.246 3.671 -5.125 1.00 90.62 95 ILE A N 1
ATOM 710 C CA . ILE A 1 95 ? 12.183 3.178 -6.507 1.00 90.62 95 ILE A CA 1
ATOM 711 C C . ILE A 1 95 ? 12.198 4.342 -7.509 1.00 90.62 95 ILE A C 1
ATOM 713 O O . ILE A 1 95 ? 12.918 4.270 -8.506 1.00 90.62 95 ILE A O 1
ATOM 717 N N . LYS A 1 96 ? 11.476 5.439 -7.237 1.00 89.25 96 LYS A N 1
ATOM 718 C CA . LYS A 1 96 ? 11.484 6.662 -8.065 1.00 89.25 96 LYS A CA 1
ATOM 719 C C . LYS A 1 96 ? 12.901 7.208 -8.240 1.00 89.25 96 LYS A C 1
ATOM 721 O O . LYS A 1 96 ? 13.342 7.450 -9.362 1.00 89.25 96 LYS A O 1
ATOM 726 N N . SER A 1 97 ? 13.631 7.333 -7.130 1.00 88.88 97 SER A N 1
ATOM 727 C CA . SER A 1 97 ? 15.022 7.800 -7.115 1.00 88.88 97 SER A CA 1
ATOM 728 C C . SER A 1 97 ? 15.945 6.878 -7.923 1.00 88.88 97 SER A C 1
ATOM 730 O O . SER A 1 97 ? 16.732 7.347 -8.746 1.00 88.88 97 SER A O 1
ATOM 732 N N . GLN A 1 98 ? 15.786 5.555 -7.784 1.00 88.25 98 GLN A N 1
ATOM 733 C CA . GLN A 1 98 ? 16.538 4.569 -8.571 1.00 88.25 98 GLN A CA 1
ATOM 734 C C . GLN A 1 98 ? 16.260 4.679 -10.081 1.00 88.25 98 GLN A C 1
ATOM 736 O O . GLN A 1 98 ? 17.194 4.588 -10.878 1.00 88.25 98 GLN A O 1
ATOM 741 N N . ARG A 1 99 ? 14.999 4.900 -10.484 1.00 84.56 99 ARG A N 1
ATOM 742 C CA . ARG A 1 99 ? 14.604 5.076 -11.896 1.00 84.56 99 ARG A CA 1
ATOM 743 C C . ARG A 1 99 ? 15.210 6.348 -12.498 1.00 84.56 99 ARG A C 1
ATOM 745 O O . ARG A 1 99 ? 15.752 6.294 -13.600 1.00 84.56 99 ARG A O 1
ATOM 752 N N . ALA A 1 100 ? 15.175 7.459 -11.762 1.00 81.50 100 ALA A N 1
ATOM 753 C CA . ALA A 1 100 ? 15.775 8.722 -12.191 1.00 81.50 100 ALA A CA 1
ATOM 754 C C . ALA A 1 100 ? 17.306 8.621 -12.311 1.00 81.50 100 ALA A C 1
ATOM 756 O O . ALA A 1 100 ? 17.877 9.031 -13.320 1.00 81.50 100 ALA A O 1
ATOM 757 N N . GLY A 1 101 ? 17.966 8.000 -11.325 1.00 75.81 101 GLY A N 1
ATOM 758 C CA . GLY A 1 101 ? 19.410 7.768 -11.348 1.00 75.81 101 GLY A CA 1
ATOM 759 C C . GLY A 1 101 ? 19.855 6.881 -12.513 1.00 75.81 101 GLY A C 1
ATOM 760 O O . GLY A 1 101 ? 20.838 7.195 -13.170 1.00 75.81 101 GLY A O 1
ATOM 761 N N . ALA A 1 102 ? 19.110 5.819 -12.835 1.00 66.62 102 ALA A N 1
ATOM 762 C CA . ALA A 1 102 ? 19.417 4.936 -13.965 1.00 66.62 102 ALA A CA 1
ATOM 763 C C . ALA A 1 102 ? 19.233 5.598 -15.345 1.00 66.62 102 ALA A C 1
ATOM 765 O O . ALA A 1 102 ? 19.831 5.148 -16.323 1.00 66.62 102 ALA A O 1
ATOM 766 N N . SER A 1 103 ? 18.417 6.653 -15.433 1.00 58.31 103 SER A N 1
ATOM 767 C CA . SER A 1 103 ?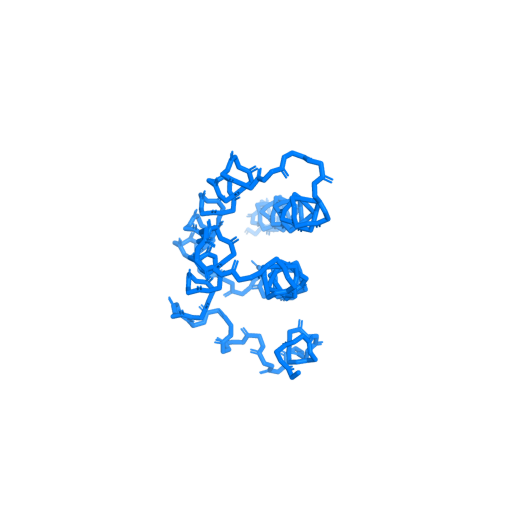 18.215 7.428 -16.663 1.00 58.31 103 SER A CA 1
ATOM 768 C C . SER A 1 103 ? 19.307 8.472 -16.909 1.00 58.31 103 SER A C 1
ATOM 770 O O . SER A 1 103 ? 19.442 8.922 -18.038 1.00 58.31 103 SER A O 1
ATOM 772 N N . ALA A 1 104 ? 20.075 8.864 -15.887 1.00 55.84 104 ALA A N 1
ATOM 773 C CA . ALA A 1 104 ? 21.111 9.897 -15.997 1.00 55.84 104 ALA A CA 1
ATOM 774 C C . ALA A 1 104 ? 22.442 9.393 -16.597 1.00 55.84 104 ALA A C 1
ATOM 776 O O . ALA A 1 104 ? 23.337 10.193 -16.853 1.00 55.84 104 ALA A O 1
ATOM 777 N N . TRP A 1 105 ? 22.576 8.079 -16.813 1.00 49.16 105 TRP A N 1
ATOM 778 C CA . TRP A 1 105 ? 23.791 7.421 -17.321 1.00 49.16 105 TRP A CA 1
ATOM 779 C C . TRP A 1 105 ? 23.586 6.701 -18.668 1.00 49.16 105 TRP A C 1
ATOM 781 O O . TRP A 1 105 ? 24.414 5.872 -19.045 1.00 49.16 105 TRP A O 1
ATOM 791 N N . ARG A 1 106 ? 22.483 6.976 -19.373 1.00 46.72 106 ARG A N 1
ATOM 792 C CA . ARG A 1 106 ? 22.230 6.522 -20.751 1.00 46.72 106 ARG A CA 1
ATOM 793 C C . ARG A 1 106 ? 22.232 7.713 -21.691 1.00 46.72 106 ARG A C 1
ATOM 795 O O . ARG A 1 106 ? 22.698 7.524 -22.832 1.00 46.72 106 ARG A O 1
#

Foldseek 3Di:
DLLVLLQDLVSLVVCLPQPNLVVLLVLLLDPPRDPVSNLVSLSSLLSSLLRNLLVHDPVSLVVNLVSLVVSLVRDDVPDNSNVSSVNSNVSNVVSVVVVVVVVVVD

Sequence (106 aa):
LLLFLAQCPEAAPFFADGGLLPLMLEKVRSKSTGELVQHKLAQVLHATIGQCGRVLSEAAFQEVELALSEAIKEVDPDTAVRRNLAEASGNLMQIKSQRAGASAWR

Radius of gyration: 13.48 Å; chains: 1; bounding box: 41×27×36 Å

Organism: NCBI:txid141414

pLDDT: mean 86.87, std 8.57, range [46.72, 94.25]

Secondary structure (DSSP, 8-state):
-HHHHTT-GGGHHHHHSTTHHHHHHHHHH-TTS-HHHHHHHHHHHHHHHHHHTTTS-HHHHHHHHHHHHHHHHHS-TTSHHHHHHHHHHHHHHHHHHHHHHHHTT-